Protein AF-A0A9J5ZGY0-F1 (afdb_monomer_lite)

Radius of gyration: 30.48 Å; chains: 1; bounding box: 86×45×51 Å

Foldseek 3Di:
DDQDDWDKDKDWDWDQDPVPRDTDIDIDIDTHSDDFDADPVPRDRDDHVVVVCVVVVVCVVVVVVVVVVVVVVVVVVVVVVVVVVVVVVVVVQQFDADPVGDTPHGPDDDPDPDDDDDDDD

Sequence (121 aa):
METKKPYKTKIKINEENENTGELKSKWIRIQYDHIPKYCKECCLQRHDEKECWNIHPELHNMDEQEGTRRITVSKKRKREIKRDKYQWLARKSKYLRDKYGHVLGEVDDIEHEGIEVTKCV

pLDDT: mean 70.74, std 13.65, range [36.44, 92.88]

Secondary structure (DSSP, 8-state):
---PPPEEEEEEEEEE-TTT--EEEEEEEEEES-PPP--TTT--SS--HHHHHHH-GGGHHHHHHHHHHHHHHHHHHHHHHHHHHHHHHHHHTTEEE-TTS-EEEE---------------

Organism: Solanum commersonii (NCBI:txid4109)

Structure (mmCIF, N/CA/C/O backbone):
data_AF-A0A9J5ZGY0-F1
#
_entry.id   AF-A0A9J5ZGY0-F1
#
loop_
_atom_site.group_PDB
_atom_site.id
_atom_site.type_symbol
_atom_site.label_atom_id
_atom_site.label_alt_id
_atom_site.label_comp_id
_atom_site.label_asym_id
_atom_site.label_entity_id
_atom_site.label_seq_id
_atom_site.pdbx_PDB_ins_code
_atom_site.Cartn_x
_atom_site.Cartn_y
_atom_site.Cartn_z
_atom_site.occupancy
_atom_site.B_iso_or_equiv
_atom_site.auth_seq_id
_atom_site.auth_comp_id
_atom_site.auth_asym_id
_atom_site.auth_atom_id
_atom_site.pdbx_PDB_model_num
ATOM 1 N N . MET A 1 1 ? -11.307 -23.772 -14.891 1.00 50.25 1 MET A N 1
ATOM 2 C CA . MET A 1 1 ? -11.818 -22.430 -14.539 1.00 50.25 1 MET A CA 1
ATOM 3 C C . MET A 1 1 ? -11.006 -21.945 -13.351 1.00 50.25 1 MET A C 1
ATOM 5 O O . MET A 1 1 ? -11.120 -22.532 -12.284 1.00 50.25 1 MET A O 1
ATOM 9 N N . GLU A 1 2 ? -10.103 -20.983 -13.539 1.00 60.50 2 GLU A N 1
ATOM 10 C CA . GLU A 1 2 ? -9.296 -20.450 -12.433 1.00 60.50 2 GLU A CA 1
A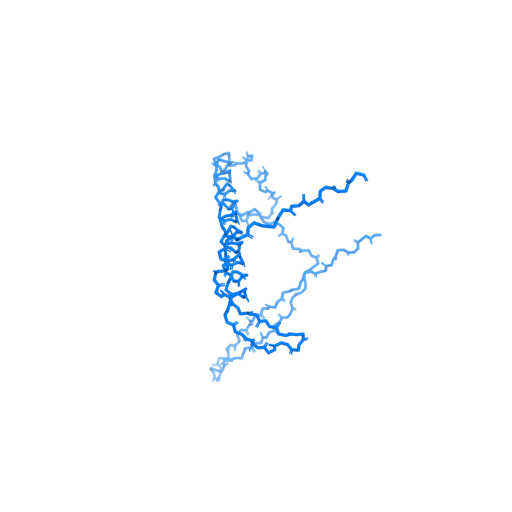TOM 11 C C . GLU A 1 2 ? -10.175 -19.586 -11.523 1.00 60.50 2 GLU A C 1
ATOM 13 O O . GLU A 1 2 ? -10.672 -18.534 -11.925 1.00 60.50 2 GLU A O 1
ATOM 18 N N . THR A 1 3 ? -10.397 -20.029 -10.288 1.00 64.50 3 THR A N 1
ATOM 19 C CA . THR A 1 3 ? -11.143 -19.260 -9.289 1.00 64.50 3 THR A CA 1
ATOM 20 C C . THR A 1 3 ? -10.230 -18.190 -8.695 1.00 64.50 3 THR A C 1
ATOM 22 O O . THR A 1 3 ? -9.317 -18.501 -7.925 1.00 64.50 3 THR A O 1
ATOM 25 N N . LYS A 1 4 ? -10.455 -16.920 -9.048 1.00 69.69 4 LYS A N 1
ATOM 26 C CA . LYS A 1 4 ? -9.748 -15.787 -8.434 1.00 69.69 4 LYS A CA 1
ATOM 27 C C . LYS A 1 4 ? -10.084 -15.730 -6.938 1.00 69.69 4 LYS A C 1
ATOM 29 O O . LYS A 1 4 ? -11.243 -15.811 -6.548 1.00 69.69 4 LYS A O 1
ATOM 34 N N . LYS A 1 5 ? -9.056 -15.624 -6.093 1.00 75.38 5 LYS A N 1
ATOM 35 C CA . LYS A 1 5 ? -9.196 -15.587 -4.629 1.00 75.38 5 LYS A CA 1
ATOM 36 C C . LYS A 1 5 ? -9.933 -14.304 -4.194 1.00 75.38 5 LYS A C 1
ATOM 38 O O . LYS A 1 5 ? -9.486 -13.227 -4.588 1.00 75.38 5 LYS A O 1
ATOM 43 N N . PRO A 1 6 ? -10.987 -14.388 -3.356 1.00 77.44 6 PRO A N 1
ATOM 44 C CA . PRO A 1 6 ? -11.751 -13.217 -2.931 1.00 77.44 6 PRO A CA 1
ATOM 45 C C . PRO A 1 6 ? -10.920 -12.315 -2.016 1.00 77.44 6 PRO A C 1
ATOM 47 O O . PRO A 1 6 ? -10.161 -12.789 -1.158 1.00 77.44 6 PRO A O 1
ATOM 50 N N . TYR A 1 7 ? -11.077 -11.005 -2.191 1.00 80.25 7 TYR A N 1
ATOM 51 C CA . TYR A 1 7 ? -10.386 -10.002 -1.387 1.00 80.25 7 TYR A CA 1
ATOM 52 C C . TYR A 1 7 ? -11.108 -9.801 -0.053 1.00 80.25 7 TYR A C 1
ATOM 54 O O . TYR A 1 7 ? -12.332 -9.699 -0.015 1.00 80.25 7 TYR A O 1
ATOM 62 N N . LYS A 1 8 ? -10.358 -9.763 1.055 1.00 86.94 8 LYS A N 1
ATOM 63 C CA . LYS A 1 8 ? -10.913 -9.725 2.417 1.00 8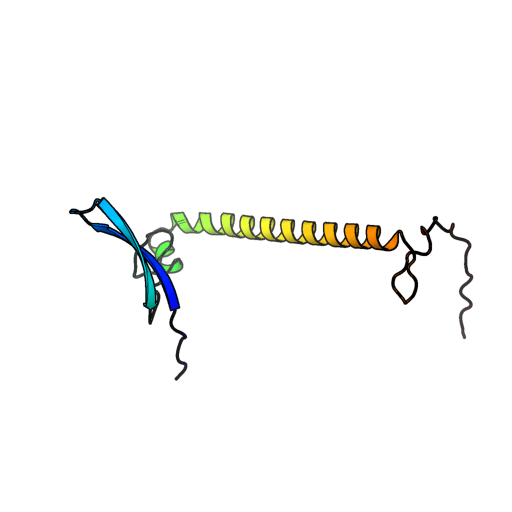6.94 8 LYS A CA 1
ATOM 64 C C . LYS A 1 8 ? -10.421 -8.488 3.161 1.00 86.94 8 LYS A C 1
ATOM 66 O O . LYS A 1 8 ? -9.224 -8.376 3.420 1.00 86.94 8 LYS A O 1
ATOM 71 N N . THR A 1 9 ? -11.349 -7.635 3.586 1.00 88.25 9 THR A N 1
ATOM 72 C CA . THR A 1 9 ? -11.070 -6.416 4.364 1.00 88.25 9 THR A CA 1
ATOM 73 C C . THR A 1 9 ? -11.831 -6.439 5.683 1.00 88.25 9 THR A C 1
ATOM 75 O O . THR A 1 9 ? -12.903 -7.032 5.791 1.00 88.25 9 THR A O 1
ATOM 78 N N . LYS A 1 10 ? -11.267 -5.814 6.719 1.00 91.12 10 LYS A N 1
ATOM 79 C CA . LYS A 1 10 ? -11.934 -5.606 8.007 1.00 91.12 10 LYS A CA 1
ATOM 80 C C . LYS A 1 10 ? -12.193 -4.120 8.187 1.00 91.12 10 LYS A C 1
ATOM 82 O O . LYS A 1 10 ? -11.257 -3.337 8.067 1.00 91.12 10 LYS A O 1
ATOM 87 N N . ILE A 1 11 ? -13.429 -3.758 8.498 1.00 90.75 11 ILE A N 1
ATOM 88 C CA . ILE A 1 11 ? -13.801 -2.388 8.853 1.00 90.75 11 ILE A CA 1
ATOM 89 C C . ILE A 1 11 ? -14.218 -2.335 10.320 1.00 90.75 11 ILE A C 1
ATOM 91 O O . ILE A 1 11 ? -14.751 -3.313 10.855 1.00 90.75 11 ILE A O 1
ATOM 95 N N . LYS A 1 12 ? -13.948 -1.206 10.973 1.00 92.88 12 LYS A N 1
ATOM 96 C CA . LYS A 1 12 ? -14.410 -0.920 12.330 1.00 92.88 12 LYS A CA 1
ATOM 97 C C . LYS A 1 12 ? -15.606 0.019 12.225 1.00 92.88 12 LYS A C 1
ATOM 99 O O . LYS A 1 12 ? -15.467 1.101 11.666 1.00 92.88 12 LYS A O 1
ATOM 104 N N . ILE A 1 13 ? -16.752 -0.407 12.741 1.00 92.06 13 ILE A N 1
ATOM 105 C CA . ILE A 1 13 ? -17.943 0.433 12.875 1.00 92.06 13 ILE A CA 1
ATOM 106 C C . ILE A 1 13 ? -18.088 0.791 14.348 1.00 92.06 13 ILE A C 1
ATOM 108 O O . ILE A 1 13 ? -17.979 -0.086 15.206 1.00 92.06 13 ILE A O 1
ATOM 112 N N . ASN A 1 14 ? -18.313 2.070 14.625 1.00 91.44 14 ASN A N 1
ATOM 113 C CA . ASN A 1 14 ? -18.661 2.554 15.951 1.00 91.44 14 ASN A CA 1
ATOM 114 C C . ASN A 1 14 ? -20.139 2.943 15.908 1.00 91.44 14 ASN A C 1
ATOM 116 O O . ASN A 1 14 ? -20.514 3.799 15.112 1.00 91.44 14 ASN A O 1
ATOM 120 N N . GLU A 1 15 ? -20.955 2.283 16.715 1.00 87.62 15 GLU A N 1
ATOM 121 C CA . GLU A 1 15 ? -22.368 2.601 16.896 1.00 87.62 15 GLU A CA 1
ATOM 122 C C . GLU A 1 15 ? -22.518 3.307 18.242 1.00 87.62 15 GLU A C 1
ATOM 124 O O . GLU A 1 15 ? -22.068 2.789 19.267 1.00 87.62 15 GLU A O 1
ATOM 129 N N . GLU A 1 16 ? -23.092 4.504 18.231 1.00 90.25 16 GLU A N 1
ATOM 130 C CA . GLU A 1 16 ? -23.410 5.254 19.441 1.00 90.25 16 GLU A CA 1
ATOM 131 C C . GLU A 1 16 ? -24.869 4.996 19.804 1.00 90.25 16 GLU A C 1
ATOM 133 O O . GLU A 1 16 ? -25.761 5.149 18.972 1.00 90.25 16 GLU A O 1
ATOM 138 N N . ASN A 1 17 ? -25.115 4.563 21.038 1.00 85.12 17 ASN A N 1
ATOM 139 C CA . ASN A 1 17 ? -26.477 4.375 21.515 1.00 85.12 17 ASN A CA 1
ATOM 140 C C . ASN A 1 17 ? -27.033 5.712 22.018 1.00 85.12 17 ASN A C 1
ATOM 142 O O . ASN A 1 17 ? -26.618 6.171 23.080 1.00 85.12 17 ASN A O 1
ATOM 146 N N . GLU A 1 18 ? -27.995 6.299 21.303 1.00 83.06 18 GLU A N 1
ATOM 147 C CA . GLU A 1 18 ? -28.591 7.611 21.624 1.00 83.06 18 GLU A CA 1
ATOM 148 C C . GLU A 1 18 ? -29.136 7.693 23.062 1.00 83.06 18 GLU A C 1
ATOM 150 O O . GLU A 1 18 ? -29.107 8.750 23.685 1.00 83.06 18 GLU A O 1
ATOM 155 N N . ASN A 1 19 ? -29.575 6.564 23.627 1.00 82.94 19 ASN A N 1
ATOM 156 C CA . ASN A 1 19 ? -30.154 6.513 24.971 1.00 82.94 19 ASN A CA 1
ATOM 157 C C . ASN A 1 19 ? -29.123 6.362 26.100 1.00 82.94 19 ASN A C 1
ATOM 159 O O . ASN A 1 19 ? -29.442 6.628 27.254 1.00 82.94 19 ASN A O 1
ATOM 163 N N . THR A 1 20 ? -27.920 5.861 25.810 1.00 82.62 20 THR A N 1
ATOM 164 C CA . THR A 1 20 ? -26.907 5.527 26.838 1.00 82.62 20 THR A CA 1
ATOM 165 C C . THR A 1 20 ? -25.598 6.291 26.645 1.00 82.62 20 THR A C 1
ATOM 167 O O . THR A 1 20 ? -24.766 6.298 27.546 1.00 82.62 20 THR A O 1
ATOM 170 N N . GLY A 1 21 ? -25.388 6.908 25.477 1.00 83.06 21 GLY A N 1
ATOM 171 C CA . GLY A 1 21 ? -24.129 7.552 25.087 1.00 83.06 21 GLY A CA 1
ATOM 172 C C . GLY A 1 21 ? -22.954 6.577 24.928 1.00 83.06 21 GLY A C 1
ATOM 173 O O . GLY A 1 21 ? -21.808 6.991 24.776 1.00 83.06 21 GLY A O 1
ATOM 174 N N . GLU A 1 22 ? -23.206 5.266 24.995 1.00 86.38 22 GLU A N 1
ATOM 175 C CA . GLU A 1 22 ? -22.166 4.245 24.915 1.00 86.38 22 GLU A CA 1
ATOM 176 C C . GLU A 1 22 ? -21.768 3.979 23.459 1.00 86.38 22 GLU A C 1
ATOM 178 O O . GLU A 1 22 ? -22.604 3.631 22.621 1.00 86.38 22 GLU A O 1
ATOM 183 N N . LEU A 1 23 ? -20.465 4.074 23.178 1.00 87.81 23 LEU A N 1
ATOM 184 C CA . LEU A 1 23 ? -19.873 3.754 21.880 1.00 87.81 23 LEU A CA 1
ATOM 185 C C . LEU A 1 23 ? -19.528 2.264 21.788 1.00 87.81 23 LEU A C 1
ATOM 187 O O . LEU A 1 23 ? -18.515 1.797 22.318 1.00 87.81 23 LEU A O 1
ATOM 191 N N . LYS A 1 24 ? -20.328 1.506 21.040 1.00 88.06 24 LYS A N 1
ATOM 192 C CA . LYS A 1 24 ? -20.060 0.098 20.731 1.00 88.06 24 LYS A CA 1
ATOM 193 C C . LYS A 1 24 ? -19.234 -0.006 19.453 1.00 88.06 24 LYS A C 1
ATOM 195 O O . LYS A 1 24 ? -19.692 0.285 18.354 1.00 88.06 24 LYS A O 1
ATOM 200 N N . SER A 1 25 ? -17.988 -0.454 19.592 1.00 91.12 25 SER A N 1
ATOM 201 C CA . SER A 1 25 ? -17.096 -0.735 18.460 1.00 91.12 25 SER A CA 1
ATOM 202 C C . SER A 1 25 ? -17.240 -2.188 17.993 1.00 91.12 25 SER A C 1
ATOM 204 O O . SER A 1 25 ? -16.921 -3.108 18.746 1.00 91.12 25 SER A O 1
ATOM 206 N N . LYS A 1 26 ? -17.624 -2.418 16.733 1.00 92.31 26 LYS A N 1
ATOM 207 C CA . LYS A 1 26 ? -17.690 -3.754 16.117 1.00 92.31 26 LYS A CA 1
ATOM 208 C C . LYS A 1 26 ? -16.777 -3.847 14.899 1.00 92.31 26 LYS A C 1
ATOM 210 O O . LYS A 1 26 ? -16.778 -2.988 14.022 1.00 92.31 26 LYS A O 1
ATOM 215 N N . TRP A 1 27 ? -16.011 -4.932 14.821 1.00 92.19 27 TRP A N 1
ATOM 216 C CA . TRP A 1 27 ? -15.221 -5.266 13.637 1.00 92.19 27 TRP A CA 1
ATOM 217 C C . TRP A 1 27 ? -16.027 -6.165 12.704 1.00 92.19 27 TRP A C 1
ATOM 219 O O . TRP A 1 27 ? -16.447 -7.252 13.099 1.00 92.19 27 TRP A O 1
ATOM 229 N N . ILE A 1 28 ? -16.204 -5.740 11.456 1.00 91.50 28 ILE A N 1
ATOM 230 C CA . ILE A 1 28 ? -16.946 -6.487 10.436 1.00 91.50 28 ILE A CA 1
ATOM 231 C C . ILE A 1 28 ? -15.987 -6.898 9.321 1.00 91.50 28 ILE A C 1
ATOM 233 O O . ILE A 1 28 ? -15.124 -6.126 8.900 1.00 91.50 28 ILE A O 1
ATOM 237 N N . ARG A 1 29 ? -16.110 -8.150 8.868 1.00 90.88 29 ARG A N 1
ATOM 238 C CA . ARG A 1 29 ? -15.327 -8.706 7.757 1.00 90.88 29 ARG A CA 1
ATOM 239 C C . ARG A 1 29 ? -16.135 -8.574 6.472 1.00 90.88 29 ARG A C 1
ATOM 241 O O . ARG A 1 29 ? -17.213 -9.150 6.385 1.00 90.88 29 ARG A O 1
ATOM 248 N N . ILE A 1 30 ? -15.588 -7.876 5.487 1.00 89.38 30 ILE A N 1
ATOM 249 C CA . ILE A 1 30 ? -16.164 -7.750 4.149 1.00 89.38 30 ILE A CA 1
ATOM 250 C C . ILE A 1 30 ? -15.333 -8.609 3.195 1.00 89.38 30 ILE A C 1
ATOM 252 O O . ILE A 1 30 ? -14.099 -8.565 3.225 1.00 89.38 30 ILE A O 1
ATOM 256 N N . GLN A 1 31 ? -16.010 -9.417 2.383 1.00 87.94 31 GLN A N 1
ATOM 257 C CA . GLN A 1 31 ? -15.399 -10.195 1.308 1.00 87.94 31 GLN A CA 1
ATOM 258 C C . GLN A 1 31 ? -15.941 -9.665 -0.015 1.00 87.94 31 GLN A C 1
ATOM 260 O O . GLN A 1 31 ? -17.153 -9.601 -0.187 1.00 87.94 31 GLN A O 1
ATOM 265 N N . TYR A 1 32 ? -15.047 -9.259 -0.910 1.00 83.75 32 TYR A N 1
ATOM 266 C CA . TYR A 1 32 ? -15.400 -8.817 -2.253 1.00 83.75 32 TYR A CA 1
ATOM 267 C C . TYR A 1 32 ? -15.044 -9.913 -3.253 1.00 83.75 32 TYR A C 1
ATOM 269 O O . TYR A 1 32 ? -13.914 -10.416 -3.244 1.00 83.75 32 TYR A O 1
ATOM 277 N N . ASP A 1 33 ? -15.980 -10.223 -4.146 1.00 84.50 33 ASP A N 1
ATOM 278 C CA . ASP A 1 33 ? -15.735 -11.120 -5.279 1.00 84.50 33 ASP A CA 1
ATOM 279 C C . ASP A 1 33 ? -14.805 -10.464 -6.310 1.00 84.50 33 ASP A C 1
ATOM 281 O O . ASP A 1 33 ? -13.946 -11.117 -6.903 1.00 84.50 33 ASP A O 1
ATOM 285 N N . HIS A 1 34 ? -14.925 -9.143 -6.476 1.00 80.25 34 HIS A N 1
ATOM 286 C CA . HIS A 1 34 ? -14.077 -8.337 -7.346 1.00 80.25 34 HIS A CA 1
ATOM 287 C C . HIS A 1 34 ? -13.872 -6.933 -6.762 1.00 80.25 34 HIS A C 1
ATOM 289 O O . HIS A 1 34 ? -14.832 -6.274 -6.366 1.00 80.25 34 HIS A O 1
ATOM 295 N N . ILE A 1 35 ? -12.624 -6.454 -6.737 1.00 77.88 35 ILE A N 1
ATOM 296 C CA . ILE A 1 35 ? -12.317 -5.057 -6.404 1.00 77.88 35 ILE A CA 1
ATOM 297 C C . ILE A 1 35 ? -12.372 -4.249 -7.700 1.00 77.88 35 ILE A C 1
ATOM 299 O O . ILE A 1 35 ? -11.584 -4.530 -8.607 1.00 77.88 35 ILE A O 1
ATOM 303 N N . PRO A 1 36 ? -13.262 -3.254 -7.821 1.00 74.81 36 PRO A N 1
ATOM 304 C CA . PRO A 1 36 ? -13.253 -2.389 -8.985 1.00 74.81 36 PRO A CA 1
ATOM 305 C C . PRO A 1 36 ? -11.935 -1.620 -9.082 1.00 74.81 36 PRO A C 1
ATOM 307 O O . PRO A 1 36 ? -11.416 -1.108 -8.089 1.00 74.81 36 PRO A O 1
ATOM 310 N N . LYS A 1 37 ? -11.380 -1.566 -10.293 1.00 75.69 37 LYS A N 1
ATOM 311 C CA . LYS A 1 37 ? -10.235 -0.712 -10.589 1.00 75.69 37 LYS A CA 1
ATOM 312 C C . LYS A 1 37 ? -10.744 0.714 -10.750 1.00 75.69 37 LYS A C 1
ATOM 314 O O . LYS A 1 37 ? -11.668 0.949 -11.526 1.00 75.69 37 LYS A O 1
ATOM 319 N N . TYR A 1 38 ? -10.140 1.632 -10.013 1.00 77.25 38 TYR A N 1
ATOM 320 C CA . TYR A 1 38 ? -10.370 3.060 -10.167 1.00 77.25 38 TYR A CA 1
ATOM 321 C C . TYR A 1 38 ? -9.132 3.679 -10.796 1.00 77.25 38 TYR A C 1
ATOM 323 O O . TYR A 1 38 ? -8.008 3.321 -10.428 1.00 77.25 38 TYR A O 1
ATOM 331 N N . CYS A 1 39 ? -9.338 4.620 -11.712 1.00 75.62 39 CYS A N 1
ATOM 332 C CA . CYS A 1 39 ? -8.270 5.524 -12.107 1.00 75.62 39 CYS A CA 1
ATOM 333 C C . CYS A 1 39 ? -7.863 6.363 -10.886 1.00 75.62 39 CYS A C 1
ATOM 335 O O . CYS A 1 39 ? -8.732 6.906 -10.201 1.00 75.62 39 CYS A O 1
ATOM 337 N N . LYS A 1 40 ? -6.560 6.461 -10.597 1.00 72.44 40 LYS A N 1
ATOM 338 C CA . LYS A 1 40 ? -6.064 7.274 -9.473 1.00 72.44 40 LYS A CA 1
ATOM 339 C C . LYS A 1 40 ? -6.310 8.766 -9.682 1.00 72.44 40 LYS A C 1
ATOM 341 O O . LYS A 1 40 ? -6.554 9.472 -8.712 1.00 72.44 40 LYS A O 1
ATOM 346 N N . GLU A 1 41 ? -6.302 9.199 -10.937 1.00 75.88 41 GLU A N 1
ATOM 347 C CA . GLU A 1 41 ? -6.427 10.604 -11.311 1.00 75.88 41 GLU A CA 1
ATOM 348 C C . GLU A 1 41 ? -7.889 11.062 -11.260 1.00 75.88 41 GLU A C 1
ATOM 350 O O . GLU A 1 41 ? -8.228 12.024 -10.579 1.00 75.88 41 GLU A O 1
ATOM 355 N N . CYS A 1 42 ? -8.792 10.330 -11.919 1.00 74.06 42 CYS A N 1
ATOM 356 C CA . CYS A 1 42 ? -10.199 10.731 -12.012 1.00 74.06 42 CYS A CA 1
ATOM 357 C C . CYS A 1 42 ? -11.092 10.155 -10.905 1.00 74.06 42 CYS A C 1
ATOM 359 O O . CYS A 1 42 ? -12.250 10.552 -10.806 1.00 74.06 42 CYS A O 1
ATOM 361 N N . CYS A 1 43 ? -10.623 9.169 -10.131 1.00 74.06 43 CYS A N 1
ATOM 362 C CA . CYS A 1 43 ? -11.433 8.388 -9.179 1.00 74.06 43 CYS A CA 1
ATOM 363 C C . CYS A 1 43 ? -12.705 7.751 -9.787 1.00 74.06 43 CYS A C 1
ATOM 365 O O . CYS A 1 43 ? -13.590 7.304 -9.057 1.00 74.06 43 CYS A O 1
ATOM 367 N N . LEU A 1 44 ? -12.809 7.686 -11.120 1.00 76.00 44 LEU A N 1
ATOM 368 C CA . LEU A 1 44 ? -13.970 7.158 -11.830 1.00 76.00 44 LEU A CA 1
ATOM 369 C C . LEU A 1 44 ? -13.803 5.673 -12.143 1.00 76.00 44 LEU A C 1
ATOM 371 O O . LEU A 1 44 ? -12.729 5.189 -12.509 1.00 76.00 44 LEU A O 1
ATOM 375 N N . GLN A 1 45 ? -14.915 4.955 -12.022 1.00 65.50 45 GLN A N 1
ATOM 376 C CA . GLN A 1 45 ? -15.002 3.522 -12.248 1.00 65.50 45 GLN A CA 1
ATOM 377 C C . GLN A 1 45 ? -15.436 3.254 -13.689 1.00 65.50 45 GLN A C 1
ATOM 379 O O . GLN A 1 45 ? -16.624 3.102 -13.962 1.00 65.50 45 GLN A O 1
ATOM 384 N N . ARG A 1 46 ? -14.494 3.247 -14.636 1.00 68.31 46 ARG A N 1
ATOM 385 C CA . ARG A 1 46 ? -14.778 2.798 -16.014 1.00 68.31 46 ARG A CA 1
ATOM 386 C C . ARG A 1 46 ? -13.555 2.676 -16.904 1.00 68.31 46 ARG A C 1
ATOM 388 O O . ARG A 1 46 ? -13.597 1.887 -17.836 1.00 68.31 46 ARG A O 1
ATOM 395 N N . HIS A 1 47 ? -12.526 3.469 -16.629 1.00 71.12 47 HIS A N 1
ATOM 396 C CA . HIS A 1 47 ? -11.355 3.582 -17.481 1.00 71.12 47 HIS A CA 1
ATOM 397 C C . HIS A 1 47 ? -10.084 3.296 -16.673 1.00 71.12 47 HIS A C 1
ATOM 399 O O . HIS A 1 47 ? -9.979 3.680 -15.505 1.00 71.12 47 HIS A O 1
ATOM 405 N N . ASP A 1 48 ? -9.136 2.593 -17.287 1.00 71.81 48 ASP A N 1
ATOM 406 C CA . ASP A 1 48 ? -7.804 2.385 -16.710 1.00 71.81 48 ASP A CA 1
ATOM 407 C C . ASP A 1 48 ? -6.944 3.659 -16.878 1.00 71.81 48 ASP A C 1
ATOM 409 O O . ASP A 1 48 ? -7.252 4.531 -17.686 1.00 71.81 48 ASP A O 1
ATOM 413 N N . GLU A 1 49 ? -5.827 3.771 -16.151 1.00 70.12 49 GLU A N 1
ATOM 414 C CA . GLU A 1 49 ? -4.917 4.942 -16.195 1.00 70.12 49 GLU A CA 1
ATOM 415 C C . GLU A 1 49 ? -4.491 5.314 -17.632 1.00 70.12 49 GLU A C 1
ATOM 417 O O . GLU A 1 49 ? -4.409 6.485 -17.985 1.00 70.12 49 GLU A O 1
ATOM 422 N N . LYS A 1 50 ? -4.324 4.317 -18.511 1.00 70.88 50 LYS A N 1
ATOM 423 C CA . LYS A 1 50 ? -4.007 4.538 -19.932 1.00 70.88 50 LYS A CA 1
ATOM 424 C C . LYS A 1 50 ? -5.143 5.194 -20.712 1.00 70.88 50 LYS A C 1
ATOM 426 O O . LYS A 1 50 ? -4.899 6.015 -21.586 1.00 70.88 50 LYS A O 1
ATOM 431 N N . GLU A 1 51 ? -6.380 4.811 -20.421 1.00 72.56 51 GLU A N 1
ATOM 432 C CA . GLU A 1 51 ? -7.555 5.440 -21.022 1.00 72.56 51 GLU A CA 1
ATOM 433 C C . GLU A 1 51 ? -7.811 6.823 -20.413 1.00 72.56 51 GLU A C 1
ATOM 435 O O . GLU A 1 51 ? -8.295 7.709 -21.111 1.00 72.56 51 GLU A O 1
ATOM 440 N N . CYS A 1 52 ? -7.409 7.043 -19.155 1.00 75.06 52 CYS A N 1
ATOM 441 C CA . CYS A 1 52 ? -7.399 8.368 -18.540 1.00 75.06 52 CYS A CA 1
ATOM 442 C C . CYS A 1 52 ? -6.501 9.339 -19.313 1.00 75.06 52 CYS A C 1
ATOM 444 O O . CYS A 1 52 ? -6.905 10.471 -19.555 1.00 75.06 52 CYS A O 1
ATOM 446 N N . TRP A 1 53 ? -5.318 8.901 -19.755 1.00 72.19 53 TRP A N 1
ATOM 447 C CA . TRP A 1 53 ? -4.396 9.745 -20.526 1.00 72.19 53 TRP A CA 1
ATOM 448 C C . TRP A 1 53 ? -4.936 10.153 -21.901 1.00 72.19 53 TRP A C 1
ATOM 450 O O . TRP A 1 53 ? -4.565 11.207 -22.408 1.00 72.19 53 TRP A O 1
ATOM 460 N N . ASN A 1 54 ? -5.842 9.368 -22.493 1.00 74.62 54 ASN A N 1
ATOM 461 C CA . ASN A 1 54 ? -6.510 9.764 -23.737 1.00 74.62 54 ASN A CA 1
ATOM 462 C C . ASN A 1 54 ? -7.494 10.926 -23.519 1.00 74.62 54 ASN A C 1
ATOM 464 O O . ASN A 1 54 ? -7.776 11.671 -24.452 1.00 74.62 54 ASN A O 1
ATOM 468 N N . ILE A 1 55 ? -8.027 11.060 -22.301 1.00 75.56 55 ILE A N 1
ATOM 469 C CA . ILE A 1 55 ? -8.953 12.130 -21.907 1.00 75.56 55 ILE A CA 1
ATOM 470 C C . ILE A 1 55 ? -8.170 13.335 -21.356 1.00 75.56 55 ILE A C 1
ATOM 472 O O . ILE A 1 55 ? -8.540 14.475 -21.625 1.00 75.56 55 ILE A O 1
ATOM 476 N N . HIS A 1 56 ? -7.074 13.072 -20.638 1.00 73.69 56 HIS A N 1
ATOM 477 C CA . HIS A 1 56 ? -6.216 14.046 -19.961 1.00 73.69 56 HIS A CA 1
ATOM 478 C C . HIS A 1 56 ? -4.743 13.877 -20.375 1.00 73.69 56 HIS A C 1
ATOM 480 O O . HIS A 1 56 ? -3.933 13.335 -19.609 1.00 73.69 56 HIS A O 1
ATOM 486 N N . PRO A 1 57 ? -4.363 14.310 -21.590 1.00 73.00 57 PRO A N 1
ATOM 487 C CA . PRO A 1 57 ? -2.991 14.187 -22.084 1.00 73.00 57 PRO A CA 1
ATOM 488 C C . PRO A 1 57 ? -1.971 14.971 -21.240 1.00 73.00 57 PRO A C 1
ATOM 490 O O . PRO A 1 57 ? -0.784 14.645 -21.251 1.00 73.00 57 PRO A O 1
ATOM 493 N N . GLU A 1 58 ? -2.409 15.965 -20.462 1.00 68.88 58 GLU A N 1
ATOM 494 C CA . GLU A 1 58 ? -1.574 16.713 -19.520 1.00 68.88 58 GLU A CA 1
ATOM 495 C C . GLU A 1 58 ? -0.984 15.851 -18.387 1.00 68.88 58 GLU A C 1
ATOM 497 O O . GLU A 1 58 ? 0.095 16.167 -17.879 1.00 68.88 58 GLU A O 1
ATOM 502 N N . LEU A 1 59 ? -1.635 14.741 -18.023 1.00 65.81 59 LEU A N 1
ATOM 503 C CA . LEU A 1 59 ? -1.209 13.871 -16.918 1.00 65.81 59 LEU A CA 1
ATOM 504 C C . LEU A 1 59 ? -0.080 12.909 -17.315 1.00 65.81 59 LEU A C 1
ATOM 506 O O . LEU A 1 59 ? 0.710 12.496 -16.467 1.00 65.81 59 LEU A O 1
ATOM 510 N N . HIS A 1 60 ? 0.067 12.618 -18.610 1.00 63.75 60 HIS A N 1
ATOM 511 C CA . HIS A 1 60 ? 1.055 11.666 -19.129 1.00 63.75 60 HIS A CA 1
ATOM 512 C C . HIS A 1 60 ? 2.507 12.031 -18.752 1.00 63.75 60 HIS A C 1
ATOM 514 O O . HIS A 1 60 ? 3.337 11.162 -18.496 1.00 63.75 60 HIS A O 1
ATOM 520 N N . ASN A 1 61 ? 2.828 13.326 -18.672 1.00 60.84 61 ASN A N 1
ATOM 521 C CA . ASN A 1 61 ? 4.194 13.796 -18.411 1.00 60.84 61 ASN A CA 1
ATOM 522 C C . ASN A 1 61 ? 4.595 13.765 -16.923 1.00 60.84 61 ASN A C 1
ATOM 524 O O . ASN A 1 61 ? 5.779 13.895 -16.603 1.00 60.84 61 ASN A O 1
ATOM 528 N N . MET A 1 62 ? 3.641 13.605 -15.999 1.00 58.09 62 MET A N 1
ATOM 529 C CA . MET A 1 62 ? 3.914 13.600 -14.555 1.00 58.09 62 MET A CA 1
ATOM 530 C C . MET A 1 62 ? 4.378 12.219 -14.055 1.00 58.09 62 MET A C 1
ATOM 532 O O . MET A 1 62 ? 5.274 12.136 -13.207 1.00 58.09 62 MET A O 1
ATOM 536 N N . ASP A 1 63 ? 3.841 11.137 -14.625 1.00 59.03 63 ASP A N 1
ATOM 537 C CA . ASP A 1 63 ? 4.116 9.756 -14.202 1.00 59.03 63 ASP A CA 1
ATOM 538 C C . ASP A 1 63 ? 5.567 9.312 -14.461 1.00 59.03 63 ASP A C 1
ATOM 540 O O . ASP A 1 63 ? 6.180 8.617 -13.642 1.00 59.03 63 ASP A O 1
ATOM 544 N N . GLU A 1 64 ? 6.176 9.761 -15.561 1.00 59.91 64 GLU A N 1
ATOM 545 C CA . GLU A 1 64 ? 7.565 9.421 -15.906 1.00 59.91 64 GLU A CA 1
ATOM 546 C C . GLU A 1 64 ? 8.564 9.995 -14.879 1.00 59.91 64 GLU A C 1
ATOM 548 O O . GLU A 1 64 ? 9.563 9.367 -14.491 1.00 59.91 64 GLU A O 1
ATOM 553 N N . GLN A 1 65 ? 8.245 11.178 -14.351 1.00 59.38 65 GLN A N 1
ATOM 554 C CA . GLN A 1 65 ? 9.043 11.860 -13.339 1.00 59.38 65 GLN A CA 1
ATOM 555 C C . GLN A 1 65 ? 8.860 11.240 -11.943 1.00 59.38 65 GLN A C 1
ATOM 557 O O . GLN A 1 65 ? 9.802 11.202 -11.145 1.00 59.38 65 GLN A O 1
ATOM 562 N N . GLU A 1 66 ? 7.677 10.709 -11.632 1.00 59.62 66 GLU A N 1
ATOM 563 C CA . GLU A 1 66 ? 7.427 10.021 -10.364 1.00 59.62 66 GLU A CA 1
ATOM 564 C C . GLU A 1 66 ? 8.047 8.615 -10.338 1.00 59.62 66 GLU A C 1
ATOM 566 O O . GLU A 1 66 ? 8.700 8.226 -9.360 1.00 59.62 66 GLU A O 1
ATOM 571 N N . GLY A 1 67 ? 7.915 7.863 -11.434 1.00 58.91 67 GLY A N 1
ATOM 572 C CA . GLY A 1 67 ? 8.489 6.526 -11.574 1.00 58.91 67 GLY A CA 1
ATOM 573 C C . GLY A 1 67 ? 10.009 6.536 -11.410 1.00 58.91 67 GLY A C 1
ATOM 574 O O . GLY A 1 67 ? 10.571 5.742 -10.647 1.00 58.91 67 GLY A O 1
ATOM 575 N N . THR A 1 68 ? 10.686 7.498 -12.037 1.00 58.91 68 THR A N 1
ATOM 576 C CA . THR A 1 68 ? 12.136 7.685 -11.881 1.00 58.91 68 THR A CA 1
ATOM 577 C C . THR A 1 68 ? 12.526 8.031 -10.440 1.00 58.91 68 THR A C 1
ATOM 579 O O . THR A 1 68 ? 13.463 7.425 -9.907 1.00 58.91 68 THR A O 1
ATOM 582 N N . ARG A 1 69 ? 11.784 8.909 -9.749 1.00 57.97 69 ARG A N 1
ATOM 583 C CA . ARG A 1 69 ? 11.997 9.212 -8.316 1.00 57.97 69 ARG A CA 1
ATOM 584 C C . ARG A 1 69 ? 11.807 7.981 -7.421 1.00 57.97 69 ARG A C 1
ATOM 586 O O . ARG A 1 69 ? 12.653 7.699 -6.573 1.00 57.97 69 ARG A O 1
ATOM 593 N N . ARG A 1 70 ? 10.755 7.184 -7.625 1.00 58.56 70 ARG A N 1
ATOM 594 C CA . ARG A 1 70 ? 10.522 5.950 -6.847 1.00 58.56 70 ARG A CA 1
ATOM 595 C C . ARG A 1 70 ? 11.633 4.915 -7.060 1.00 58.56 70 ARG A C 1
ATOM 597 O O . ARG A 1 70 ? 12.075 4.263 -6.104 1.00 58.56 70 ARG A O 1
ATOM 604 N N . ILE A 1 71 ? 12.138 4.791 -8.289 1.00 65.81 71 ILE A N 1
ATOM 605 C CA . ILE A 1 71 ? 13.252 3.894 -8.625 1.00 65.81 71 ILE A CA 1
ATOM 606 C C . ILE A 1 71 ? 14.555 4.358 -7.957 1.00 65.81 71 ILE A C 1
ATOM 608 O O . ILE A 1 71 ? 15.286 3.527 -7.407 1.00 65.81 71 ILE A O 1
ATOM 612 N N . THR A 1 72 ? 14.866 5.659 -7.967 1.00 63.41 72 THR A N 1
ATOM 613 C CA . THR A 1 72 ? 16.098 6.182 -7.348 1.00 63.41 72 THR A CA 1
ATOM 614 C C . THR A 1 72 ? 16.080 6.041 -5.827 1.00 63.41 72 THR A C 1
ATOM 616 O O . THR A 1 72 ? 17.071 5.571 -5.260 1.00 63.41 72 THR A O 1
ATOM 619 N N . VAL A 1 73 ? 14.951 6.325 -5.168 1.00 70.19 73 VAL A N 1
ATOM 620 C CA . VAL A 1 73 ? 14.770 6.120 -3.717 1.00 70.19 73 VAL A CA 1
ATOM 621 C C . VAL A 1 73 ? 14.951 4.645 -3.346 1.00 70.19 73 VAL A C 1
ATOM 623 O O . VAL A 1 73 ? 15.705 4.313 -2.427 1.00 70.19 73 VAL A O 1
ATOM 626 N N . SER A 1 74 ? 14.350 3.737 -4.119 1.00 72.94 74 SER A N 1
ATOM 627 C CA . SER A 1 74 ? 14.482 2.289 -3.909 1.00 72.94 74 SER A CA 1
ATOM 628 C C . SER A 1 74 ? 15.926 1.797 -4.085 1.00 72.94 74 SER A C 1
ATOM 630 O O . SER A 1 74 ? 16.410 0.975 -3.301 1.00 72.94 74 SER A O 1
ATOM 632 N N . LYS A 1 75 ? 16.653 2.316 -5.087 1.00 74.06 75 LYS A N 1
ATOM 633 C CA . LYS A 1 75 ? 18.080 2.014 -5.304 1.00 74.06 75 LYS A CA 1
ATOM 634 C C . LYS A 1 75 ? 18.956 2.553 -4.168 1.00 74.06 75 LYS A C 1
ATOM 636 O O . LYS A 1 75 ? 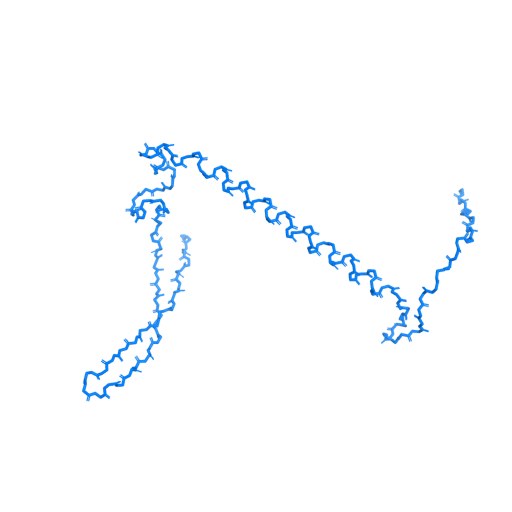19.861 1.843 -3.729 1.00 74.06 75 LYS A O 1
ATOM 641 N N . LYS A 1 76 ? 18.682 3.763 -3.665 1.00 75.94 76 LYS A N 1
ATOM 642 C CA . LYS A 1 76 ? 19.407 4.373 -2.536 1.00 75.94 76 LYS A CA 1
ATOM 643 C C . LYS A 1 76 ? 19.263 3.533 -1.264 1.00 75.94 76 LYS A C 1
ATOM 645 O O . LYS A 1 76 ? 20.277 3.135 -0.697 1.00 75.94 76 LYS A O 1
ATOM 650 N N . ARG A 1 77 ? 18.034 3.139 -0.907 1.00 73.88 77 ARG A N 1
ATOM 651 C CA . ARG A 1 77 ? 17.761 2.272 0.255 1.00 73.88 77 ARG A CA 1
ATOM 652 C C . ARG A 1 77 ? 18.486 0.923 0.172 1.00 73.88 77 ARG A C 1
ATOM 654 O O . ARG A 1 77 ? 19.048 0.462 1.158 1.00 73.88 77 ARG A O 1
ATOM 661 N N . LYS A 1 78 ? 18.534 0.297 -1.013 1.00 70.00 78 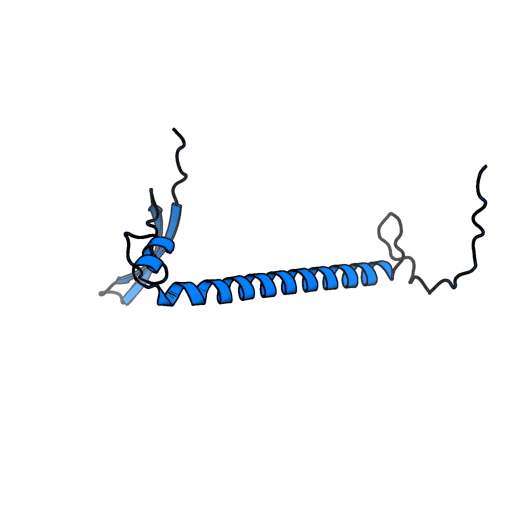LYS A N 1
ATOM 662 C CA . LYS A 1 78 ? 19.294 -0.953 -1.217 1.00 70.00 78 LYS A CA 1
ATOM 663 C C . LYS A 1 78 ? 20.801 -0.771 -1.001 1.00 70.00 78 LYS A C 1
ATOM 665 O O . LYS A 1 78 ? 21.436 -1.662 -0.444 1.00 70.00 78 LYS A O 1
ATOM 670 N N . ARG A 1 79 ? 21.379 0.355 -1.439 1.00 73.38 79 ARG A N 1
ATOM 671 C CA . ARG A 1 79 ? 22.806 0.667 -1.222 1.00 73.38 79 ARG A CA 1
ATOM 672 C C . ARG A 1 79 ? 23.121 0.867 0.261 1.00 73.38 79 ARG A C 1
ATOM 674 O O . ARG A 1 79 ? 24.151 0.383 0.712 1.00 73.38 79 ARG A O 1
ATOM 681 N N . GLU A 1 80 ? 22.225 1.515 0.999 1.00 72.44 80 GLU A N 1
ATOM 682 C CA . GLU A 1 80 ? 22.351 1.749 2.443 1.00 72.44 80 GLU A CA 1
ATOM 683 C C . GLU A 1 80 ? 22.336 0.436 3.235 1.00 72.44 80 GLU A C 1
ATOM 685 O O . GLU A 1 80 ? 23.301 0.131 3.925 1.00 72.44 80 GLU A O 1
ATOM 690 N N . ILE A 1 81 ? 21.347 -0.434 2.992 1.00 76.44 81 ILE A N 1
ATOM 691 C CA . ILE A 1 81 ? 21.287 -1.776 3.604 1.00 76.44 81 ILE A CA 1
ATOM 692 C C . ILE A 1 81 ? 22.548 -2.595 3.281 1.00 76.44 81 ILE A C 1
ATOM 694 O O . ILE A 1 81 ? 23.064 -3.329 4.125 1.00 76.44 81 ILE A O 1
ATOM 698 N N . LYS A 1 82 ? 23.065 -2.483 2.049 1.00 74.31 82 LYS A N 1
ATOM 699 C CA . LYS A 1 82 ? 24.305 -3.162 1.654 1.00 74.31 82 LYS A CA 1
ATOM 700 C C . LYS A 1 82 ? 25.506 -2.625 2.448 1.00 74.31 82 LYS A C 1
ATOM 702 O O . LYS A 1 82 ? 26.333 -3.424 2.879 1.00 74.31 82 LYS A O 1
ATOM 707 N N . ARG A 1 83 ? 25.590 -1.307 2.660 1.00 72.50 83 ARG A N 1
ATOM 708 C CA . ARG A 1 83 ? 26.640 -0.652 3.456 1.00 72.50 83 ARG A CA 1
ATOM 709 C C . ARG A 1 83 ? 26.592 -1.099 4.917 1.00 72.50 83 ARG A C 1
ATOM 711 O O . ARG A 1 83 ? 27.619 -1.535 5.430 1.00 72.50 83 ARG A O 1
ATOM 718 N N . ASP A 1 84 ? 25.410 -1.097 5.526 1.00 76.06 84 ASP A N 1
ATOM 719 C CA . ASP A 1 84 ? 25.208 -1.546 6.908 1.00 76.06 84 ASP A CA 1
ATOM 720 C C . ASP A 1 84 ? 25.595 -3.016 7.086 1.00 76.06 84 ASP A C 1
ATOM 722 O O . ASP A 1 84 ? 26.248 -3.380 8.062 1.00 76.06 84 ASP A O 1
ATOM 726 N N . LYS A 1 85 ? 25.271 -3.869 6.103 1.00 78.56 85 LYS A N 1
ATOM 727 C CA . LYS A 1 85 ? 25.681 -5.280 6.109 1.00 78.56 85 LYS A CA 1
ATOM 728 C C . LYS A 1 85 ? 27.203 -5.437 6.086 1.00 78.56 85 LYS A C 1
ATOM 730 O O . LYS A 1 85 ? 27.728 -6.241 6.853 1.00 78.56 85 LYS A O 1
ATOM 735 N N . TYR A 1 86 ? 27.915 -4.699 5.231 1.00 73.81 86 TYR A N 1
ATOM 736 C CA . TYR A 1 86 ? 29.383 -4.750 5.200 1.00 73.81 86 TYR A CA 1
ATOM 737 C C . TYR A 1 86 ? 30.003 -4.189 6.481 1.00 73.81 86 TYR A C 1
ATOM 739 O O . TYR A 1 86 ? 30.944 -4.780 7.003 1.00 73.81 86 TYR A O 1
ATOM 747 N N . GLN A 1 87 ? 29.445 -3.111 7.033 1.00 73.00 87 GLN A N 1
ATOM 748 C CA . GLN A 1 87 ? 29.902 -2.546 8.302 1.00 73.00 87 GLN A CA 1
ATOM 749 C C . GLN A 1 87 ? 29.676 -3.519 9.469 1.00 73.00 87 GLN A C 1
ATOM 751 O O . GLN A 1 87 ? 30.537 -3.667 10.334 1.00 73.00 87 GLN A O 1
ATOM 756 N N . TRP A 1 88 ? 28.547 -4.230 9.485 1.00 68.81 88 TRP A N 1
ATOM 757 C CA . TRP A 1 88 ? 28.268 -5.266 10.477 1.00 68.81 88 TRP A CA 1
ATOM 758 C C . TRP A 1 88 ? 29.207 -6.471 10.347 1.00 68.81 88 TRP A C 1
ATOM 760 O O . TRP A 1 88 ? 29.708 -6.955 11.360 1.00 68.81 88 TRP A O 1
ATOM 770 N N . LEU A 1 89 ? 29.489 -6.929 9.122 1.00 69.25 89 LEU A N 1
ATOM 771 C CA . LEU A 1 89 ? 30.455 -8.007 8.874 1.00 69.25 89 LEU A CA 1
ATOM 772 C C . LEU A 1 89 ? 31.867 -7.617 9.329 1.00 69.25 89 LEU A C 1
ATOM 774 O O . LEU A 1 89 ? 32.515 -8.411 10.007 1.00 69.25 89 LEU A O 1
ATOM 778 N N . ALA A 1 90 ? 32.302 -6.385 9.046 1.00 68.06 90 ALA A N 1
ATOM 779 C CA . ALA A 1 90 ? 33.585 -5.864 9.514 1.00 68.06 90 ALA A CA 1
ATOM 780 C C . ALA A 1 90 ? 33.670 -5.847 11.052 1.00 68.06 90 ALA A C 1
ATOM 782 O O . ALA A 1 90 ? 34.651 -6.306 11.625 1.00 68.06 90 ALA A O 1
ATOM 783 N N . ARG A 1 91 ? 32.602 -5.416 11.741 1.00 63.78 91 ARG A N 1
ATOM 784 C CA . ARG A 1 91 ? 32.534 -5.441 13.216 1.00 63.78 91 ARG A CA 1
ATOM 785 C C . ARG A 1 91 ? 32.544 -6.858 13.786 1.00 63.78 91 ARG A C 1
ATOM 787 O O . ARG A 1 91 ? 33.124 -7.084 14.843 1.00 63.78 91 ARG A O 1
ATOM 794 N N . LYS A 1 92 ? 31.904 -7.817 13.109 1.00 60.41 92 LYS A N 1
ATOM 795 C CA . LYS A 1 92 ? 31.880 -9.221 13.543 1.00 60.41 92 LYS A CA 1
ATOM 796 C C . LYS A 1 92 ? 33.236 -9.912 13.423 1.00 60.41 92 LYS A C 1
ATOM 798 O O . LYS A 1 92 ? 33.481 -10.832 14.194 1.00 60.41 92 LYS A O 1
ATOM 803 N N . SER A 1 93 ? 34.085 -9.464 12.500 1.00 60.84 93 SER A N 1
ATOM 804 C CA . SER A 1 93 ? 35.420 -10.027 12.286 1.00 60.84 93 SER A CA 1
ATOM 805 C C . SER A 1 93 ? 36.480 -9.510 13.264 1.00 60.84 93 SER A C 1
ATOM 807 O O . SER A 1 93 ? 37.604 -9.993 13.221 1.00 60.84 93 SER A O 1
ATOM 809 N N . LYS A 1 94 ? 36.138 -8.559 14.148 1.00 65.19 94 LYS A N 1
ATOM 810 C CA . LYS A 1 94 ? 37.076 -8.002 15.137 1.00 65.19 94 LYS A CA 1
ATOM 811 C C . LYS A 1 94 ? 37.552 -9.042 16.157 1.00 65.19 94 LYS A C 1
ATOM 813 O O . LYS A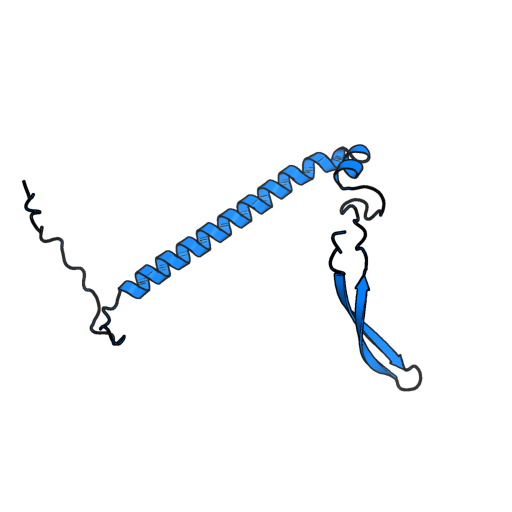 1 94 ? 38.663 -8.947 16.657 1.00 65.19 94 LYS A O 1
ATOM 818 N N . TYR A 1 95 ? 36.707 -10.022 16.466 1.00 69.31 95 TYR A N 1
ATOM 819 C CA . TYR A 1 95 ? 36.953 -10.994 17.524 1.00 69.31 95 TYR A CA 1
ATOM 820 C C . TYR A 1 95 ? 37.046 -12.402 16.948 1.00 69.31 95 TYR A C 1
ATOM 822 O O . TYR A 1 95 ? 36.078 -12.892 16.356 1.00 69.31 95 TYR A O 1
ATOM 830 N N . LEU A 1 96 ? 38.173 -13.074 17.177 1.00 70.38 96 LEU A N 1
ATOM 831 C CA . LEU A 1 96 ? 38.300 -14.506 16.919 1.00 70.38 96 LEU A CA 1
ATOM 832 C C . LEU A 1 96 ? 37.374 -15.267 17.868 1.00 70.38 96 LEU A C 1
ATOM 834 O O . LEU A 1 96 ? 37.324 -14.987 19.068 1.00 70.38 96 LEU A O 1
ATOM 838 N N . ARG A 1 97 ? 36.622 -16.225 17.324 1.00 72.88 97 ARG A N 1
ATOM 839 C CA . ARG A 1 97 ? 35.754 -17.109 18.106 1.00 72.88 97 ARG A CA 1
ATOM 840 C C . ARG A 1 97 ? 36.172 -18.554 17.922 1.00 72.88 97 ARG A C 1
ATOM 842 O O . ARG A 1 97 ? 36.526 -18.952 16.815 1.00 72.88 97 ARG A O 1
ATOM 849 N N . ASP A 1 98 ? 36.103 -19.331 18.995 1.00 74.44 98 ASP A N 1
ATOM 850 C CA . ASP A 1 98 ? 36.264 -20.778 18.907 1.00 74.44 98 ASP A CA 1
ATOM 851 C C . ASP A 1 98 ? 35.049 -21.434 18.216 1.00 74.44 98 ASP A C 1
ATOM 853 O O . ASP A 1 98 ? 34.016 -20.808 17.949 1.00 74.44 98 ASP A O 1
ATOM 857 N N . LYS A 1 99 ? 35.154 -22.738 17.947 1.00 74.75 99 LYS A N 1
ATOM 858 C CA . LYS A 1 99 ? 34.069 -23.544 17.362 1.00 74.75 99 LYS A CA 1
ATOM 859 C C . LYS A 1 99 ? 32.814 -23.658 18.247 1.00 74.75 99 LYS A C 1
ATOM 861 O O . LYS A 1 99 ? 31.807 -24.188 17.788 1.00 74.75 99 LYS A O 1
ATOM 866 N N . TYR A 1 100 ? 32.872 -23.174 19.488 1.00 80.31 100 TYR A N 1
ATOM 867 C CA . TYR A 1 100 ? 31.775 -23.147 20.455 1.00 80.31 100 TYR A CA 1
ATOM 868 C C . TYR A 1 100 ? 31.209 -21.725 20.666 1.00 80.31 100 TYR A C 1
ATOM 870 O O . TYR A 1 100 ? 30.220 -21.555 21.374 1.00 80.31 100 TYR A O 1
ATOM 878 N N . GLY A 1 101 ? 31.773 -20.712 19.994 1.00 71.69 101 GLY A N 1
ATOM 879 C CA . GLY A 1 101 ? 31.313 -19.325 19.992 1.00 71.69 101 GLY A CA 1
ATOM 880 C C . GLY A 1 101 ? 31.948 -18.398 21.038 1.00 71.69 101 GLY A C 1
ATOM 881 O O . GLY A 1 101 ? 31.556 -17.223 21.079 1.00 71.69 101 GLY A O 1
ATOM 882 N N . HIS A 1 102 ? 32.911 -18.865 21.840 1.00 76.69 102 HIS A N 1
ATOM 883 C CA . HIS A 1 102 ? 33.627 -18.054 22.832 1.00 76.69 102 HIS A CA 1
ATOM 884 C C . HIS A 1 102 ? 34.650 -17.133 22.168 1.00 76.69 102 HIS A C 1
ATOM 886 O O . HIS A 1 102 ? 35.348 -17.536 21.242 1.00 76.69 102 HIS A O 1
ATOM 892 N N . VAL A 1 103 ? 34.744 -15.891 22.649 1.00 76.44 103 VAL A N 1
ATOM 893 C CA . VAL A 1 103 ? 35.691 -14.889 22.140 1.00 76.44 103 VAL A CA 1
ATOM 894 C C . VAL A 1 103 ? 37.090 -15.180 22.691 1.00 76.44 103 VAL A C 1
ATOM 896 O O . VAL A 1 103 ? 37.271 -15.176 23.904 1.00 76.44 103 VAL A O 1
ATOM 899 N N . LEU A 1 104 ? 38.060 -15.425 21.805 1.00 69.81 104 LEU A N 1
ATOM 900 C CA . LEU A 1 104 ? 39.451 -15.765 22.147 1.00 69.81 104 LEU A CA 1
ATOM 901 C C . LEU A 1 104 ? 40.392 -14.543 22.184 1.00 69.81 104 LEU A C 1
ATOM 903 O O . LEU A 1 104 ? 41.474 -14.639 22.751 1.00 69.81 104 LEU A O 1
ATOM 907 N N . GLY A 1 105 ? 39.987 -13.406 21.608 1.00 65.81 105 GLY A N 1
ATOM 908 C CA . GLY A 1 105 ? 40.786 -12.173 21.546 1.00 65.81 105 GLY A CA 1
ATOM 909 C C . GLY A 1 105 ? 40.407 -11.276 20.361 1.00 65.81 105 GLY A C 1
ATOM 910 O O . GLY A 1 105 ? 39.557 -11.656 19.547 1.00 65.81 105 GLY A O 1
ATOM 911 N N . GLU A 1 106 ? 41.005 -10.084 20.280 1.00 61.84 106 GLU A N 1
ATOM 912 C CA . GLU A 1 106 ? 40.928 -9.207 19.099 1.00 61.84 106 GLU A CA 1
ATOM 913 C C . GLU A 1 106 ? 41.955 -9.656 18.046 1.00 61.84 106 GLU A C 1
ATOM 915 O O . GLU A 1 106 ? 43.011 -10.180 18.391 1.00 61.84 106 GLU A O 1
ATOM 920 N N . VAL A 1 107 ? 41.622 -9.522 16.759 1.00 62.56 107 VAL A N 1
ATOM 921 C CA . VAL A 1 107 ? 42.598 -9.710 15.674 1.00 62.56 107 VAL A CA 1
ATOM 922 C C . VAL A 1 107 ? 43.426 -8.429 15.603 1.00 62.56 107 VAL A C 1
ATOM 924 O O . VAL A 1 107 ? 42.978 -7.462 14.991 1.00 62.56 107 VAL A O 1
ATOM 927 N N . ASP A 1 108 ? 44.580 -8.395 16.267 1.00 53.78 108 ASP A N 1
ATOM 928 C CA . ASP A 1 108 ? 45.570 -7.348 16.011 1.00 53.78 108 ASP A CA 1
ATOM 929 C C . ASP A 1 108 ? 46.108 -7.529 14.585 1.00 53.78 108 ASP A C 1
ATOM 931 O O . ASP A 1 108 ? 46.322 -8.659 14.134 1.00 53.78 108 ASP A O 1
ATOM 935 N N . ASP A 1 109 ? 46.246 -6.421 13.856 1.00 52.41 109 ASP A N 1
ATOM 936 C CA . ASP A 1 109 ? 46.697 -6.375 12.467 1.00 52.41 109 ASP A CA 1
ATOM 937 C C . ASP A 1 109 ? 48.036 -7.120 12.313 1.00 52.41 109 ASP A C 1
ATOM 939 O O . ASP A 1 109 ? 49.099 -6.595 12.637 1.00 52.41 109 ASP A O 1
ATOM 943 N N . ILE A 1 110 ? 47.994 -8.363 11.824 1.00 46.41 110 ILE A N 1
ATOM 944 C CA . ILE A 1 110 ? 49.201 -9.083 11.418 1.00 46.41 110 ILE A CA 1
ATOM 945 C C . ILE A 1 110 ? 49.711 -8.383 10.158 1.00 46.41 110 ILE A C 1
ATOM 947 O O . ILE A 1 110 ? 49.104 -8.484 9.086 1.00 46.41 110 ILE A O 1
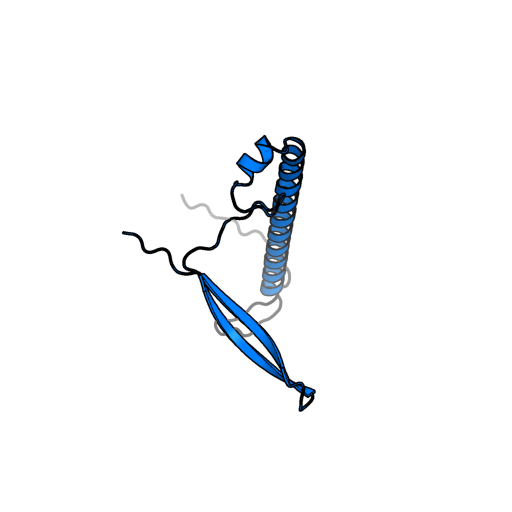ATOM 951 N N . GLU A 1 111 ? 50.810 -7.645 10.314 1.00 46.16 111 GLU A N 1
ATOM 952 C CA . GLU A 1 111 ? 51.614 -7.110 9.222 1.00 46.16 111 GLU A CA 1
ATOM 953 C C . GLU A 1 111 ? 51.871 -8.205 8.174 1.00 46.16 111 GLU A C 1
ATOM 955 O O . GLU A 1 111 ? 52.112 -9.370 8.492 1.00 46.16 111 GLU A O 1
ATOM 960 N N . HIS A 1 112 ? 51.777 -7.826 6.898 1.00 44.19 112 HIS A N 1
ATOM 961 C CA . HIS A 1 112 ? 52.097 -8.676 5.757 1.00 44.19 112 HIS A CA 1
ATOM 962 C C . HIS A 1 112 ? 53.559 -9.155 5.809 1.00 44.19 112 HIS A C 1
ATOM 964 O O . HIS A 1 112 ? 54.425 -8.558 5.175 1.00 44.19 112 HIS A O 1
ATOM 970 N N . GLU A 1 113 ? 53.833 -10.273 6.477 1.00 37.97 113 GLU A N 1
ATOM 971 C CA . GLU A 1 113 ? 55.002 -11.089 6.157 1.00 37.97 113 GLU A CA 1
ATOM 972 C C . GLU A 1 113 ? 54.626 -12.106 5.078 1.00 37.97 113 GLU A C 1
ATOM 974 O O . GLU A 1 113 ? 53.713 -12.925 5.214 1.00 37.97 113 GLU A O 1
ATOM 979 N N . GLY A 1 114 ? 55.294 -11.950 3.933 1.00 48.78 114 GLY A N 1
ATOM 980 C CA . GLY A 1 114 ? 55.022 -12.651 2.691 1.00 48.78 114 GLY A CA 1
ATOM 981 C C . GLY A 1 114 ? 55.156 -14.161 2.828 1.00 48.78 114 GLY A C 1
ATOM 982 O O . GLY A 1 114 ? 56.220 -14.684 3.143 1.00 48.78 114 GLY A O 1
ATOM 983 N N . ILE A 1 115 ? 54.077 -14.865 2.503 1.00 38.38 115 ILE A N 1
ATOM 984 C CA . ILE A 1 115 ? 54.123 -16.299 2.247 1.00 38.38 115 ILE A CA 1
ATOM 985 C C . ILE A 1 115 ? 54.361 -16.472 0.746 1.00 38.38 115 ILE A C 1
ATOM 987 O O . ILE A 1 115 ? 53.480 -16.200 -0.075 1.00 38.38 115 ILE A O 1
ATOM 991 N N . GLU A 1 116 ? 55.575 -16.895 0.391 1.00 40.25 116 GLU A N 1
ATOM 992 C CA . GLU A 1 116 ? 55.932 -17.347 -0.952 1.00 40.25 116 GLU A CA 1
ATOM 993 C C . GLU A 1 116 ? 55.013 -18.499 -1.373 1.00 40.25 116 GLU A C 1
ATOM 995 O O . GLU A 1 116 ? 55.014 -19.587 -0.795 1.00 40.25 116 GLU A O 1
ATOM 1000 N N . VAL A 1 117 ? 54.211 -18.258 -2.409 1.00 40.56 117 VAL A N 1
ATOM 1001 C CA . VAL A 1 117 ? 53.376 -19.291 -3.019 1.00 40.56 117 VAL A CA 1
ATOM 1002 C C . VAL A 1 117 ? 54.275 -20.148 -3.906 1.00 40.56 117 VAL A C 1
ATOM 1004 O O . VAL A 1 117 ? 54.597 -19.778 -5.037 1.00 40.56 117 VAL A O 1
ATOM 1007 N N . THR A 1 118 ? 54.696 -21.302 -3.396 1.00 40.41 118 THR A N 1
ATOM 1008 C CA . THR A 1 118 ? 55.326 -22.345 -4.208 1.00 40.41 118 THR A CA 1
ATOM 1009 C C . THR A 1 118 ? 54.306 -22.846 -5.234 1.00 40.41 118 THR A C 1
ATOM 1011 O O . THR A 1 118 ? 53.268 -23.410 -4.894 1.00 40.41 118 THR A O 1
ATOM 1014 N N . LYS A 1 119 ? 54.580 -22.590 -6.519 1.00 39.62 119 LYS A N 1
ATOM 1015 C CA . LYS A 1 119 ? 53.815 -23.140 -7.644 1.00 39.62 119 LYS A CA 1
ATOM 1016 C C . LYS A 1 119 ? 54.105 -24.635 -7.753 1.00 39.62 119 LYS A C 1
ATOM 1018 O O . LYS A 1 119 ? 55.255 -25.016 -7.957 1.00 39.62 119 LYS A O 1
ATOM 1023 N N . CYS A 1 120 ? 53.073 -25.466 -7.669 1.00 36.44 120 CYS A N 1
ATOM 1024 C CA . CYS A 1 120 ? 53.155 -26.844 -8.140 1.00 36.44 120 CYS A CA 1
ATOM 1025 C C . CYS A 1 120 ? 53.195 -26.838 -9.678 1.00 36.44 120 CYS A C 1
ATOM 1027 O O . CYS A 1 120 ? 52.348 -26.199 -10.308 1.00 36.44 120 CYS A O 1
ATOM 1029 N N . VAL A 1 121 ? 54.204 -27.509 -10.240 1.00 44.12 121 VAL A N 1
ATOM 1030 C CA . VAL A 1 121 ? 54.298 -27.917 -11.654 1.00 44.12 121 VAL A CA 1
ATOM 1031 C C . VAL A 1 121 ? 53.588 -29.252 -11.820 1.00 44.12 121 VAL A C 1
ATOM 1033 O O . VAL A 1 121 ? 53.734 -30.088 -10.899 1.00 44.12 121 VAL A O 1
#